Protein AF-A0A2T6E827-F1 (afdb_monomer_lite)

Secondary structure (DSSP, 8-state):
-------HHHHHHHHHHHHHHHTTT--GGG----SHHHHHHHHHHHHHHHHHHHHHHHHHHHHHHHTT--

Radius of gyration: 16.86 Å; chains: 1; bounding box: 38×15×57 Å

Foldseek 3Di:
DPPPDDDPVLLVVLLCQLLVCLLVVDDLVPRPDDDPSSSVSSPNSSVVNVVVNVVVVVVVVVVVVVVPPD

pLDDT: mean 85.94, std 15.68, range [42.06, 98.25]

Structure (mmCIF, N/CA/C/O backbone):
data_AF-A0A2T6E827-F1
#
_entry.id   AF-A0A2T6E827-F1
#
loop_
_atom_site.group_PDB
_atom_site.id
_atom_site.type_symbol
_atom_site.label_atom_id
_atom_site.label_alt_id
_atom_site.label_comp_id
_atom_site.label_asym_id
_atom_site.label_entity_id
_atom_site.label_seq_id
_atom_site.pdbx_PDB_ins_code
_atom_site.Cartn_x
_atom_site.Cartn_y
_atom_site.Cartn_z
_atom_site.occupancy
_atom_site.B_iso_or_equiv
_atom_site.auth_seq_id
_atom_site.auth_comp_id
_atom_site.auth_asym_id
_atom_site.auth_atom_id
_atom_site.pdbx_PDB_model_num
ATOM 1 N N . MET A 1 1 ? 18.146 -10.403 -22.118 1.00 42.06 1 MET A N 1
ATOM 2 C CA . MET A 1 1 ? 17.491 -10.415 -20.796 1.00 42.06 1 MET A CA 1
ATOM 3 C C . MET A 1 1 ? 16.962 -9.013 -20.560 1.00 42.06 1 MET A C 1
ATOM 5 O O . MET A 1 1 ? 17.743 -8.133 -20.215 1.00 42.06 1 MET A O 1
ATOM 9 N N . GLU A 1 2 ? 15.689 -8.770 -20.873 1.00 53.41 2 GLU A N 1
ATOM 10 C CA . GLU A 1 2 ? 15.034 -7.519 -20.481 1.00 53.41 2 GLU A CA 1
ATOM 11 C C . GLU A 1 2 ? 14.969 -7.503 -18.957 1.00 53.41 2 GLU A C 1
ATOM 13 O O . GLU A 1 2 ? 14.351 -8.364 -18.337 1.00 53.41 2 GLU A O 1
ATOM 18 N N . ARG A 1 3 ? 15.699 -6.576 -18.339 1.00 59.94 3 ARG A N 1
ATOM 19 C CA . ARG A 1 3 ? 15.566 -6.322 -16.909 1.00 59.94 3 ARG A CA 1
ATOM 20 C C . ARG A 1 3 ? 14.246 -5.588 -16.754 1.00 59.94 3 ARG A C 1
ATOM 22 O O . ARG A 1 3 ? 14.188 -4.417 -17.114 1.00 59.94 3 ARG A O 1
ATOM 29 N N . SER A 1 4 ? 13.207 -6.277 -16.286 1.00 63.78 4 SER A N 1
ATOM 30 C CA . SER A 1 4 ? 1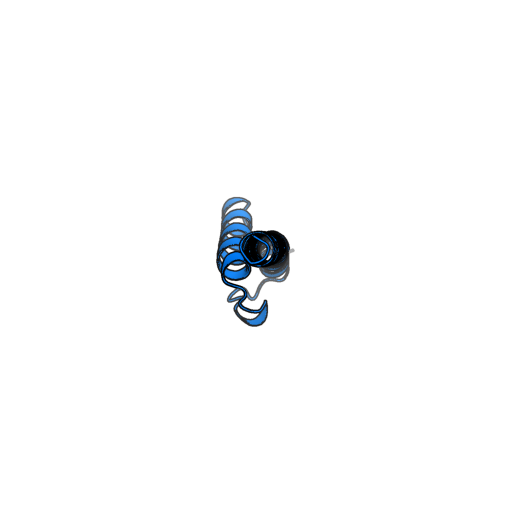1.943 -5.668 -15.872 1.00 63.78 4 SER A CA 1
ATOM 31 C C . SER A 1 4 ? 12.260 -4.387 -15.099 1.00 63.78 4 SER A C 1
ATOM 33 O O . SER A 1 4 ? 12.899 -4.440 -14.051 1.00 63.78 4 SER A O 1
ATOM 35 N N . HIS A 1 5 ? 11.932 -3.233 -15.682 1.00 72.38 5 HIS A N 1
ATOM 36 C CA . HIS A 1 5 ? 12.406 -1.928 -15.222 1.00 72.38 5 HIS A CA 1
ATOM 37 C C . HIS A 1 5 ? 11.610 -1.462 -13.997 1.00 72.38 5 HIS A C 1
ATOM 39 O O . HIS A 1 5 ? 10.856 -0.497 -14.062 1.00 72.38 5 HIS A O 1
ATOM 45 N N . TRP A 1 6 ? 11.756 -2.155 -12.873 1.00 85.06 6 TRP A N 1
ATOM 46 C CA . TRP A 1 6 ? 11.378 -1.627 -11.569 1.00 85.06 6 TRP A CA 1
ATOM 47 C C . TRP A 1 6 ? 12.601 -0.959 -10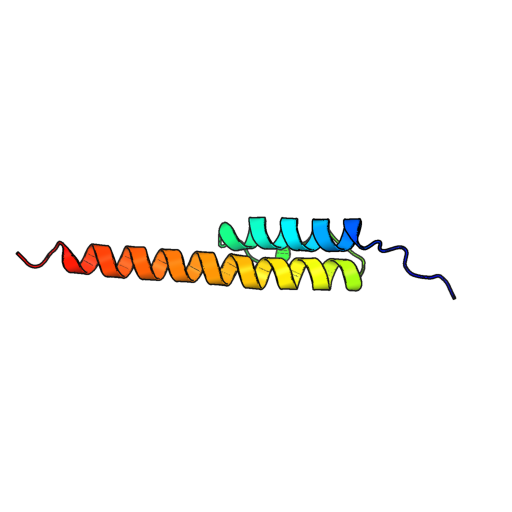.936 1.00 85.06 6 TRP A C 1
ATOM 49 O O . TRP A 1 6 ? 13.734 -1.431 -11.026 1.00 85.06 6 TRP A O 1
ATOM 59 N N . THR A 1 7 ? 12.371 0.190 -10.318 1.00 91.25 7 THR A N 1
ATOM 60 C CA . THR A 1 7 ? 13.345 0.904 -9.494 1.00 91.25 7 THR A CA 1
ATOM 61 C C . THR A 1 7 ? 12.944 0.792 -8.029 1.00 91.25 7 THR A C 1
ATOM 63 O O . THR A 1 7 ? 11.774 0.559 -7.713 1.00 91.25 7 THR A O 1
ATOM 66 N N . LEU A 1 8 ? 13.894 1.019 -7.121 1.00 93.50 8 LEU A N 1
ATOM 67 C CA . LEU A 1 8 ? 13.596 1.102 -5.689 1.00 93.50 8 LEU A CA 1
ATOM 68 C C . LEU A 1 8 ? 12.488 2.127 -5.395 1.00 93.50 8 LEU A C 1
ATOM 70 O O . LEU A 1 8 ? 11.605 1.862 -4.591 1.00 93.50 8 LEU A O 1
ATOM 74 N N . ASP A 1 9 ? 12.496 3.262 -6.096 1.00 94.81 9 ASP A N 1
ATOM 75 C CA . ASP A 1 9 ? 11.452 4.283 -5.983 1.00 94.81 9 ASP A CA 1
ATOM 76 C C . ASP A 1 9 ? 10.073 3.752 -6.407 1.00 94.81 9 ASP A C 1
ATOM 78 O O . ASP A 1 9 ? 9.092 3.956 -5.696 1.00 94.81 9 ASP A O 1
ATOM 82 N N . SER A 1 10 ? 9.985 3.009 -7.518 1.00 94.19 10 SER A N 1
ATOM 83 C CA . SER A 1 10 ? 8.714 2.411 -7.951 1.00 94.19 10 SER A CA 1
ATOM 84 C C . SER A 1 10 ? 8.194 1.341 -6.985 1.00 94.19 10 SER A C 1
ATOM 86 O O . SER A 1 10 ? 6.992 1.292 -6.742 1.00 94.19 10 SER A O 1
ATOM 88 N N . LEU A 1 11 ? 9.087 0.546 -6.383 1.00 95.69 11 LEU A N 1
ATOM 89 C CA . LEU A 1 11 ? 8.723 -0.440 -5.361 1.00 95.69 11 LEU A CA 1
ATOM 90 C C . LEU A 1 11 ? 8.237 0.242 -4.084 1.00 95.69 11 LEU A C 1
AT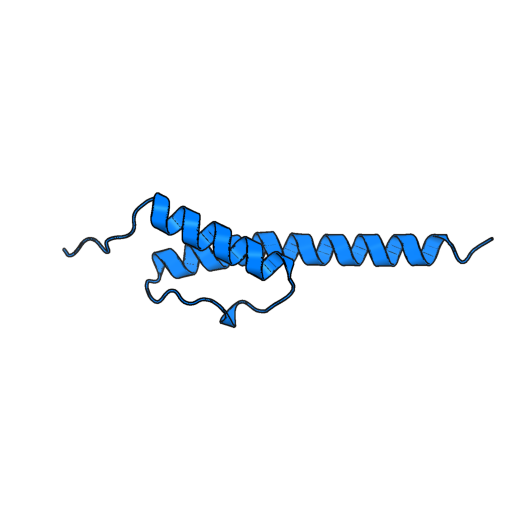OM 92 O O . LEU A 1 11 ? 7.208 -0.138 -3.538 1.00 95.69 11 LEU A O 1
ATOM 96 N N . ASN A 1 12 ? 8.940 1.286 -3.641 1.00 97.31 12 ASN A N 1
ATOM 97 C CA . ASN A 1 12 ? 8.554 2.047 -2.460 1.00 97.31 12 ASN A CA 1
ATOM 98 C C . ASN A 1 12 ? 7.195 2.735 -2.658 1.00 97.31 12 ASN A C 1
ATOM 100 O O . ASN A 1 12 ? 6.367 2.738 -1.755 1.00 97.31 12 ASN A O 1
ATOM 104 N N . LYS A 1 13 ? 6.930 3.263 -3.859 1.00 96.56 13 LYS A N 1
ATOM 105 C CA . LYS A 1 13 ? 5.616 3.814 -4.218 1.00 96.56 13 LYS A CA 1
ATOM 106 C C . LYS A 1 13 ? 4.525 2.750 -4.192 1.00 96.56 13 LYS A C 1
ATOM 108 O O . LYS A 1 13 ? 3.470 3.011 -3.624 1.00 96.56 13 LYS A O 1
ATOM 113 N N . ALA A 1 14 ? 4.782 1.578 -4.771 1.00 97.19 14 ALA A N 1
ATOM 114 C CA . ALA A 1 14 ? 3.830 0.473 -4.759 1.00 97.19 14 ALA A CA 1
ATOM 115 C C . ALA A 1 14 ? 3.493 0.056 -3.320 1.00 97.19 14 ALA A C 1
ATOM 117 O O . ALA A 1 14 ? 2.322 0.049 -2.951 1.00 97.19 14 ALA A O 1
ATOM 118 N N . TYR A 1 15 ? 4.511 -0.148 -2.482 1.00 98.00 15 TYR A N 1
ATOM 119 C CA . TYR A 1 15 ? 4.340 -0.447 -1.060 1.00 98.00 15 TYR A CA 1
ATOM 120 C C . TYR A 1 15 ? 3.526 0.627 -0.326 1.00 98.00 15 TYR A C 1
ATOM 122 O O . TYR A 1 15 ? 2.533 0.320 0.327 1.00 98.00 15 TYR A O 1
ATOM 130 N N . GLN A 1 16 ? 3.889 1.905 -0.473 1.00 97.94 16 GLN A N 1
ATOM 131 C CA . GLN A 1 16 ? 3.176 3.005 0.183 1.00 97.94 16 GLN A CA 1
ATOM 132 C C . GLN A 1 16 ? 1.710 3.091 -0.252 1.00 97.94 16 GLN A C 1
ATOM 134 O O . GLN A 1 16 ? 0.839 3.360 0.572 1.00 97.94 16 GLN A O 1
ATOM 139 N N . GLN A 1 17 ? 1.424 2.867 -1.536 1.00 97.56 17 GLN A N 1
ATOM 140 C CA . GLN A 1 17 ? 0.052 2.837 -2.034 1.00 97.56 17 GLN A CA 1
ATOM 141 C C . GLN A 1 17 ? -0.739 1.674 -1.441 1.00 97.56 17 GLN A C 1
ATOM 143 O O . GLN A 1 17 ? -1.856 1.899 -0.981 1.00 97.56 17 GLN A O 1
ATOM 148 N N . GLY A 1 18 ? -0.155 0.474 -1.403 1.00 97.75 18 GLY A N 1
ATOM 149 C CA . GLY A 1 18 ? -0.765 -0.691 -0.768 1.00 97.75 18 GLY A CA 1
ATOM 150 C C . GLY A 1 18 ? -1.090 -0.420 0.694 1.00 97.75 18 GLY A C 1
ATOM 151 O O . GLY A 1 18 ? -2.239 -0.558 1.101 1.00 97.75 18 GLY A O 1
ATOM 152 N N . TYR A 1 19 ? -0.122 0.106 1.446 1.00 97.88 19 TYR A N 1
ATOM 153 C CA . TYR A 1 19 ? -0.293 0.471 2.852 1.00 97.88 19 TYR A CA 1
ATOM 154 C C . TYR A 1 19 ? -1.438 1.458 3.077 1.00 97.88 19 TYR A C 1
ATOM 156 O O . TYR A 1 19 ? -2.285 1.248 3.945 1.00 97.88 19 TYR A O 1
ATOM 164 N N . MET A 1 20 ? -1.526 2.510 2.259 1.00 97.06 20 MET A N 1
ATOM 165 C CA . MET A 1 20 ? -2.629 3.469 2.347 1.00 97.06 20 MET A CA 1
ATOM 166 C C . MET A 1 20 ? -3.992 2.832 2.059 1.00 97.06 20 MET A C 1
ATOM 168 O O . MET A 1 20 ? -4.968 3.194 2.710 1.00 97.06 20 MET A O 1
ATOM 172 N N . VAL A 1 21 ? -4.078 1.897 1.107 1.00 96.81 21 VAL A N 1
ATOM 173 C CA . VAL A 1 21 ? -5.326 1.172 0.821 1.00 96.81 21 VAL A CA 1
ATOM 174 C C . VAL A 1 21 ? -5.676 0.234 1.976 1.00 96.81 21 VAL A C 1
ATOM 176 O O . VAL A 1 21 ? -6.815 0.266 2.446 1.00 96.81 21 VAL A O 1
ATOM 179 N N . GLY A 1 22 ? -4.706 -0.524 2.495 1.00 96.81 22 GLY A N 1
ATOM 180 C CA . GLY A 1 22 ? -4.894 -1.445 3.620 1.00 96.81 22 GLY A CA 1
ATOM 181 C C . GLY A 1 22 ? -5.441 -0.747 4.866 1.00 96.81 22 GLY A C 1
ATOM 182 O O . GLY A 1 22 ? -6.386 -1.234 5.484 1.00 96.81 22 GLY A O 1
ATOM 183 N N . LEU A 1 23 ? -4.957 0.466 5.163 1.00 96.44 23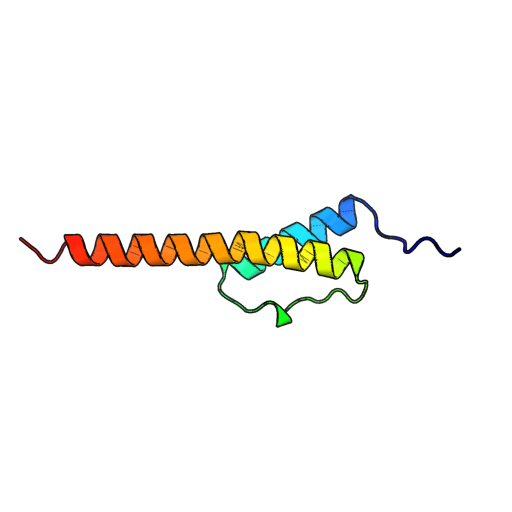 LEU A N 1
ATOM 184 C CA . LEU A 1 23 ? -5.460 1.291 6.271 1.00 96.44 23 LEU A CA 1
ATOM 185 C C . LEU A 1 23 ? -6.951 1.655 6.167 1.00 96.44 23 LEU A C 1
ATOM 187 O O . LEU A 1 23 ? -7.560 2.026 7.168 1.00 96.44 23 LEU A O 1
ATOM 191 N N . THR A 1 24 ? -7.551 1.575 4.977 1.00 94.50 24 THR A N 1
ATOM 192 C CA . THR A 1 24 ? -8.982 1.862 4.776 1.00 94.50 24 THR A CA 1
ATOM 193 C C . THR A 1 24 ? -9.880 0.635 4.937 1.00 94.50 24 THR A C 1
ATOM 195 O O . THR A 1 24 ? -11.100 0.765 4.847 1.00 94.50 24 THR A O 1
ATOM 198 N N . GLY A 1 25 ? -9.303 -0.554 5.147 1.00 91.44 25 GLY A N 1
ATOM 199 C CA . GLY A 1 25 ? -10.042 -1.817 5.212 1.00 91.44 25 GLY A CA 1
ATOM 200 C C . GLY A 1 25 ? -10.564 -2.317 3.859 1.00 91.44 25 GLY A C 1
ATOM 201 O O . GLY A 1 25 ? -11.341 -3.270 3.822 1.00 91.44 25 GLY A O 1
ATOM 202 N N . ARG A 1 26 ? -10.171 -1.674 2.751 1.00 90.00 26 ARG A N 1
ATOM 203 C CA . ARG A 1 26 ? -10.485 -2.113 1.382 1.00 90.00 26 ARG A CA 1
ATOM 204 C C . ARG A 1 26 ? -9.630 -3.316 0.996 1.00 90.00 26 ARG A C 1
ATOM 206 O O . ARG A 1 26 ? -8.535 -3.477 1.528 1.00 90.00 26 ARG A O 1
ATOM 213 N N . GLY A 1 27 ? -10.129 -4.149 0.087 1.00 87.56 27 GLY A N 1
ATOM 214 C CA . GLY A 1 27 ? -9.454 -5.375 -0.331 1.00 87.56 27 GLY A CA 1
ATOM 215 C C . GLY A 1 27 ? -8.254 -5.153 -1.261 1.00 87.56 27 GLY A C 1
ATOM 216 O O . GLY A 1 27 ? -8.044 -4.066 -1.806 1.00 87.56 27 GLY A O 1
ATOM 217 N N . ALA A 1 28 ? -7.454 -6.208 -1.429 1.00 86.31 28 ALA A N 1
ATOM 218 C CA . ALA A 1 28 ? -6.245 -6.210 -2.254 1.00 86.31 28 ALA A CA 1
ATOM 219 C C . ALA A 1 28 ? -6.534 -6.088 -3.771 1.00 86.31 28 ALA A C 1
ATOM 221 O O . ALA A 1 28 ? -5.635 -5.817 -4.566 1.00 86.31 28 ALA A O 1
ATOM 222 N N . GLU A 1 29 ? -7.793 -6.247 -4.191 1.00 89.25 29 GLU A N 1
ATOM 223 C CA . GLU A 1 29 ? -8.231 -6.116 -5.586 1.00 89.25 29 GLU A CA 1
ATOM 224 C C . GLU A 1 29 ? -8.030 -4.712 -6.187 1.00 89.25 29 GLU A C 1
ATOM 226 O O . GLU A 1 29 ? -8.097 -4.549 -7.404 1.00 89.25 29 GLU A O 1
ATOM 231 N N . ASP A 1 30 ? -7.747 -3.704 -5.357 1.00 88.75 30 ASP A N 1
ATOM 232 C CA . ASP A 1 30 ? -7.489 -2.325 -5.782 1.00 88.75 30 ASP A CA 1
ATOM 233 C C . ASP A 1 30 ? -6.071 -2.100 -6.361 1.00 88.75 30 ASP A C 1
ATOM 235 O O . ASP A 1 30 ? -5.719 -0.974 -6.735 1.00 88.75 30 ASP A O 1
ATOM 239 N N . CYS A 1 31 ? -5.239 -3.144 -6.453 1.00 91.81 31 CYS A N 1
ATOM 240 C CA . CYS A 1 31 ? -3.899 -3.054 -7.028 1.00 91.81 31 CYS A CA 1
ATOM 241 C C . CYS A 1 31 ? -3.944 -2.699 -8.525 1.00 91.81 31 CYS A C 1
ATOM 243 O O . CYS A 1 31 ? -4.443 -3.456 -9.357 1.00 91.81 31 CYS A O 1
ATOM 245 N N . CYS A 1 32 ? -3.370 -1.552 -8.899 1.00 90.25 32 CYS A N 1
ATOM 246 C CA . CYS A 1 32 ? -3.319 -1.086 -10.291 1.00 90.25 32 CYS A CA 1
ATOM 247 C C . CYS A 1 32 ? -2.032 -1.487 -11.038 1.00 90.25 32 CYS A C 1
ATOM 249 O O . CYS A 1 32 ? -1.852 -1.135 -12.209 1.00 90.25 32 CYS A O 1
ATOM 251 N N . TYR A 1 33 ? -1.124 -2.204 -10.372 1.00 91.88 33 TYR A N 1
ATOM 252 C CA . TYR A 1 33 ? 0.140 -2.649 -10.946 1.00 91.88 33 TYR A CA 1
ATOM 253 C C . TYR A 1 33 ? -0.038 -3.968 -11.707 1.00 91.88 33 TYR A C 1
ATOM 255 O O . TYR A 1 33 ? -0.782 -4.845 -11.293 1.00 91.88 33 TYR A O 1
ATOM 263 N N . GLN A 1 34 ? 0.666 -4.113 -12.831 1.00 90.69 34 GLN A N 1
ATOM 264 C CA . GLN A 1 34 ? 0.625 -5.325 -13.671 1.00 90.69 34 GLN A CA 1
ATOM 265 C C . GLN A 1 34 ? 1.931 -6.126 -13.626 1.00 90.69 34 GLN A C 1
ATOM 267 O O . GLN A 1 34 ? 1.993 -7.245 -14.116 1.00 90.69 34 GLN A O 1
ATOM 272 N N . MET A 1 35 ? 2.999 -5.531 -13.090 1.00 92.56 35 MET A N 1
ATOM 273 C CA . MET A 1 35 ? 4.296 -6.190 -12.972 1.00 92.56 35 MET A CA 1
ATOM 274 C C . MET A 1 35 ? 4.367 -6.912 -11.636 1.00 92.56 35 MET A C 1
ATOM 276 O O . MET A 1 35 ? 4.290 -6.245 -10.608 1.00 92.56 35 MET A O 1
ATOM 280 N N . ASP A 1 36 ? 4.619 -8.219 -11.655 1.00 93.88 36 ASP A N 1
ATOM 281 C CA . ASP A 1 36 ? 4.631 -9.078 -10.462 1.00 93.88 36 ASP A CA 1
ATOM 282 C C . ASP A 1 36 ? 5.452 -8.501 -9.302 1.00 93.88 36 ASP A C 1
ATOM 284 O O . ASP A 1 36 ? 5.026 -8.535 -8.156 1.00 93.88 36 ASP A O 1
ATOM 288 N N . VAL A 1 37 ? 6.613 -7.899 -9.586 1.00 94.31 37 VAL A N 1
ATOM 289 C CA . VAL A 1 37 ? 7.477 -7.322 -8.539 1.00 94.31 37 VAL A CA 1
ATOM 290 C C . VAL A 1 37 ? 6.854 -6.072 -7.897 1.00 94.31 37 VAL A C 1
ATOM 292 O O . VAL A 1 37 ? 7.009 -5.853 -6.699 1.00 94.31 37 VAL A O 1
ATOM 295 N N . LEU A 1 38 ? 6.133 -5.254 -8.672 1.00 95.19 38 LEU A N 1
ATOM 296 C CA . LEU A 1 38 ? 5.399 -4.099 -8.140 1.00 95.19 38 LEU A CA 1
ATOM 297 C C . LEU A 1 38 ? 4.122 -4.539 -7.418 1.00 95.19 38 LEU A C 1
ATOM 299 O O . LEU A 1 38 ? 3.805 -3.967 -6.382 1.00 95.19 38 LEU A O 1
ATOM 303 N N . VAL A 1 39 ? 3.434 -5.563 -7.933 1.00 96.19 39 VAL A N 1
ATOM 304 C CA . VAL A 1 39 ? 2.267 -6.172 -7.279 1.00 96.19 39 VAL A CA 1
ATOM 305 C C . VAL A 1 39 ? 2.665 -6.731 -5.918 1.00 96.19 39 VAL A C 1
ATOM 307 O O . VAL A 1 39 ? 2.074 -6.340 -4.924 1.00 96.19 39 VAL A O 1
ATOM 310 N N . ALA A 1 40 ? 3.740 -7.518 -5.839 1.00 96.19 40 ALA A N 1
ATOM 311 C CA . ALA A 1 40 ? 4.226 -8.074 -4.579 1.00 96.19 40 ALA A CA 1
ATOM 312 C C . ALA A 1 40 ? 4.599 -6.987 -3.554 1.00 96.19 40 ALA A C 1
ATOM 314 O O . ALA A 1 40 ? 4.305 -7.117 -2.366 1.00 96.19 40 ALA A O 1
ATOM 315 N N . ALA A 1 41 ? 5.229 -5.892 -4.002 1.00 97.44 41 ALA A N 1
ATOM 316 C CA . ALA A 1 41 ? 5.537 -4.759 -3.130 1.00 97.44 41 ALA A CA 1
ATOM 317 C C . ALA A 1 41 ? 4.264 -4.060 -2.627 1.00 97.44 41 ALA A C 1
ATOM 319 O O . ALA A 1 41 ? 4.190 -3.697 -1.455 1.00 97.44 41 ALA A O 1
ATOM 320 N N . TRP A 1 42 ? 3.269 -3.892 -3.500 1.00 98.12 42 TRP A N 1
ATOM 321 C CA . TRP A 1 42 ? 1.971 -3.328 -3.145 1.00 98.12 42 TRP A CA 1
ATOM 322 C C . TRP A 1 42 ? 1.213 -4.216 -2.155 1.00 98.12 42 TRP A C 1
ATOM 324 O O . TRP A 1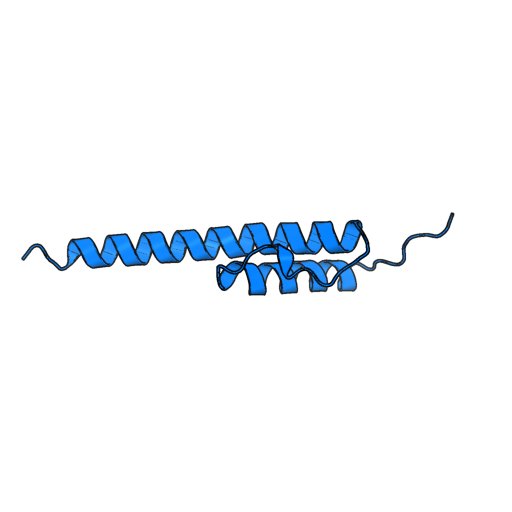 42 ? 0.770 -3.715 -1.129 1.00 98.12 42 TRP A O 1
ATOM 334 N N . GLU A 1 43 ? 1.129 -5.523 -2.407 1.00 97.56 43 GLU A N 1
ATOM 335 C CA . GLU A 1 43 ? 0.451 -6.491 -1.534 1.00 97.56 43 GLU A CA 1
ATOM 336 C C . GLU A 1 43 ? 1.094 -6.532 -0.148 1.00 97.56 43 GLU A C 1
ATOM 338 O O . GLU A 1 43 ? 0.389 -6.453 0.851 1.00 97.56 43 GLU A O 1
ATOM 343 N N . SER A 1 44 ? 2.430 -6.521 -0.084 1.00 97.56 44 SER A N 1
ATOM 344 C CA . SER A 1 44 ? 3.153 -6.460 1.193 1.00 97.56 44 SER A CA 1
ATOM 345 C C . SER A 1 44 ? 2.809 -5.190 1.983 1.00 97.56 44 SER A C 1
ATOM 347 O O . SER A 1 44 ? 2.637 -5.233 3.196 1.00 97.56 44 SER A O 1
ATOM 349 N N . GLY A 1 45 ? 2.688 -4.045 1.300 1.00 98.00 45 GLY A N 1
ATOM 350 C CA . GLY A 1 45 ? 2.249 -2.805 1.940 1.00 98.00 45 GLY A CA 1
ATOM 351 C C . GLY A 1 45 ? 0.800 -2.876 2.404 1.00 98.00 45 GLY A C 1
ATOM 352 O O . GLY A 1 45 ? 0.486 -2.425 3.503 1.00 98.00 45 GLY A O 1
ATOM 353 N N . TRP A 1 46 ? -0.079 -3.446 1.580 1.00 98.25 46 TRP A N 1
ATOM 354 C CA . TRP A 1 46 ? -1.490 -3.627 1.902 1.00 98.25 46 TRP A CA 1
ATOM 355 C C . TRP A 1 46 ? -1.690 -4.513 3.131 1.00 98.25 46 TRP A C 1
ATOM 357 O O . TRP A 1 46 ? -2.431 -4.100 4.021 1.00 98.25 46 TRP A O 1
ATOM 367 N N . ASP A 1 47 ? -0.985 -5.643 3.226 1.00 98.00 47 ASP A N 1
ATOM 368 C CA . ASP A 1 47 ? -1.020 -6.539 4.387 1.00 98.00 47 ASP A CA 1
ATOM 369 C C . ASP A 1 47 ? -0.672 -5.781 5.680 1.00 98.00 47 ASP A C 1
ATOM 371 O O . ASP A 1 47 ? -1.450 -5.794 6.639 1.00 98.00 47 ASP A O 1
ATOM 375 N N . ASP A 1 48 ? 0.439 -5.034 5.680 1.00 97.69 48 ASP A N 1
ATOM 376 C CA . ASP A 1 48 ? 0.876 -4.229 6.831 1.00 97.69 48 ASP A CA 1
ATOM 377 C C . ASP A 1 48 ? -0.155 -3.143 7.209 1.00 97.69 48 ASP A C 1
ATOM 379 O O . ASP A 1 48 ? -0.388 -2.851 8.388 1.00 97.69 48 ASP A O 1
ATOM 383 N N . GLY A 1 49 ? -0.773 -2.507 6.209 1.00 97.38 49 GLY A N 1
ATOM 384 C CA . GLY A 1 49 ? -1.800 -1.483 6.412 1.00 97.38 49 GLY A CA 1
ATOM 385 C C . GLY A 1 49 ? -3.109 -2.065 6.947 1.00 97.38 49 GLY A C 1
ATOM 386 O O . GLY A 1 49 ? -3.735 -1.485 7.838 1.00 97.38 49 GLY A O 1
ATOM 387 N N . PHE A 1 50 ? -3.511 -3.226 6.434 1.00 96.75 50 PHE A N 1
ATOM 388 C CA . PHE A 1 50 ? -4.734 -3.916 6.825 1.00 96.75 50 PHE A CA 1
ATOM 389 C C . PHE A 1 50 ? -4.629 -4.488 8.241 1.00 96.75 50 PHE A C 1
ATOM 391 O O . PHE A 1 50 ? -5.574 -4.363 9.021 1.00 96.75 50 PHE A O 1
ATOM 398 N N . GLU A 1 51 ? -3.463 -5.013 8.626 1.00 96.25 51 GLU A N 1
ATOM 399 C CA . GLU A 1 51 ? -3.189 -5.416 10.009 1.00 96.25 51 GLU A CA 1
ATOM 400 C C . GLU A 1 51 ? -3.382 -4.234 10.978 1.00 96.25 51 GLU A C 1
ATOM 402 O O . GLU A 1 51 ? -3.991 -4.365 12.044 1.00 96.25 51 GLU A O 1
ATOM 407 N N . GLN A 1 52 ? -2.934 -3.039 10.584 1.00 95.50 52 GLN A N 1
ATOM 408 C CA . GLN A 1 52 ? -3.099 -1.825 11.386 1.00 95.50 52 GLN A CA 1
ATOM 409 C C . GLN A 1 52 ? -4.552 -1.364 11.473 1.00 95.50 52 GLN A C 1
ATOM 411 O O . GLN A 1 52 ? -4.988 -0.940 12.546 1.00 95.50 52 GLN A O 1
ATOM 416 N N . TYR A 1 53 ? -5.317 -1.483 10.390 1.00 95.19 53 TYR A N 1
ATOM 417 C CA . TYR A 1 53 ? -6.758 -1.247 10.414 1.00 95.19 53 TYR A CA 1
ATOM 418 C C . TYR A 1 53 ? -7.471 -2.206 11.384 1.00 95.19 53 TYR A C 1
ATOM 420 O O . TYR A 1 53 ? -8.281 -1.771 12.204 1.00 95.19 53 TYR A O 1
ATOM 428 N N . GLN A 1 54 ? -7.131 -3.498 11.357 1.00 94.19 54 GLN A N 1
ATOM 429 C CA . GLN A 1 54 ? -7.704 -4.496 12.266 1.00 94.19 54 GLN A CA 1
ATOM 430 C C . GLN A 1 54 ? -7.398 -4.189 13.735 1.00 94.19 54 GLN A C 1
ATOM 432 O O . GLN A 1 54 ? -8.309 -4.200 14.564 1.00 94.19 54 GLN A O 1
ATOM 437 N N . LYS A 1 55 ? -6.143 -3.843 14.051 1.00 93.00 55 LYS A N 1
ATOM 438 C CA . LYS A 1 55 ? -5.742 -3.454 15.413 1.00 93.00 55 LYS A CA 1
ATOM 439 C C . LYS A 1 55 ? -6.519 -2.237 15.914 1.00 93.00 55 LYS A C 1
ATOM 441 O O . LYS A 1 55 ? -6.942 -2.230 17.066 1.00 93.00 55 LYS A O 1
ATOM 446 N N . GLN A 1 56 ? -6.744 -1.233 15.061 1.00 90.12 56 GLN A N 1
ATOM 447 C CA . GLN A 1 56 ? -7.543 -0.054 15.422 1.00 90.12 56 GLN A CA 1
ATOM 448 C C . GLN A 1 56 ? -8.987 -0.436 15.770 1.00 90.12 56 GLN A C 1
ATOM 450 O O . GLN A 1 56 ? -9.509 -0.012 16.803 1.00 90.12 56 GLN A O 1
ATOM 455 N N . GLN A 1 57 ? -9.608 -1.308 14.974 1.00 86.75 57 GLN A N 1
ATOM 456 C CA . GLN A 1 57 ? -10.966 -1.776 15.258 1.00 86.75 57 GLN A CA 1
ATOM 457 C C . GLN A 1 57 ? -11.062 -2.588 16.554 1.00 86.75 57 GLN A C 1
ATOM 459 O O . GLN A 1 57 ? -12.028 -2.446 17.305 1.00 86.75 57 GLN A O 1
ATOM 464 N N . GLU A 1 58 ? -10.055 -3.409 16.857 1.00 83.94 58 GLU A N 1
ATOM 465 C CA . GLU A 1 58 ? -9.995 -4.154 18.116 1.00 83.94 58 GLU A CA 1
ATOM 466 C C . GLU A 1 58 ? -9.848 -3.217 19.326 1.00 83.94 58 GLU A C 1
ATOM 468 O O . GLU A 1 58 ? -10.523 -3.400 20.349 1.00 83.94 58 GLU A O 1
ATOM 473 N N . THR A 1 59 ? -9.027 -2.168 19.210 1.00 78.12 59 THR A N 1
ATOM 474 C CA . THR A 1 59 ? -8.891 -1.165 20.274 1.00 78.12 59 THR A CA 1
ATOM 475 C C . THR A 1 59 ? -10.179 -0.374 20.500 1.00 78.12 59 THR A C 1
ATOM 477 O O . THR A 1 59 ? -10.575 -0.189 21.654 1.00 78.12 59 THR A O 1
ATOM 480 N N . ASP A 1 60 ? -10.882 0.014 19.433 1.00 73.06 60 ASP A N 1
ATOM 481 C CA . ASP A 1 60 ? -12.146 0.757 19.521 1.00 73.06 60 ASP A CA 1
ATOM 482 C C . ASP A 1 60 ? -13.273 -0.093 20.134 1.00 73.06 60 ASP A C 1
ATOM 484 O O . ASP A 1 60 ? -14.057 0.382 20.970 1.00 73.06 60 ASP A O 1
ATOM 488 N N . ALA A 1 61 ? -13.325 -1.383 19.789 1.00 68.25 61 ALA A N 1
ATOM 489 C CA . ALA A 1 61 ? -14.272 -2.331 20.372 1.00 68.25 61 ALA A CA 1
ATOM 490 C C . ALA A 1 61 ? -14.006 -2.565 21.871 1.00 68.25 61 ALA A C 1
ATOM 492 O O . ALA A 1 61 ? -14.940 -2.615 22.680 1.00 68.25 61 ALA A O 1
ATOM 493 N N . THR A 1 62 ? -12.733 -2.658 22.264 1.00 65.19 62 THR A N 1
ATOM 494 C CA . THR A 1 62 ? -12.335 -2.898 23.661 1.00 65.19 62 THR A CA 1
ATOM 495 C C . THR A 1 62 ? -12.625 -1.687 24.555 1.00 65.19 62 THR A C 1
ATOM 497 O O . THR A 1 62 ? -13.110 -1.837 25.682 1.00 65.19 62 THR A O 1
ATOM 500 N N . GLN A 1 63 ? -12.414 -0.468 24.051 1.00 60.56 63 GLN A N 1
ATOM 501 C CA . GLN A 1 63 ? -12.733 0.756 24.794 1.00 60.56 63 GLN A CA 1
ATOM 502 C C . GLN A 1 63 ? -14.247 0.952 24.964 1.00 60.56 63 GLN A C 1
ATOM 504 O O . GLN A 1 63 ? -14.703 1.303 26.056 1.00 60.56 63 GLN A O 1
ATOM 509 N N . SER A 1 64 ? -15.045 0.630 23.940 1.00 59.44 64 SER A N 1
ATOM 510 C CA . SER A 1 64 ? -16.513 0.724 24.002 1.00 59.44 64 SER A CA 1
ATOM 511 C C . SER A 1 64 ? -17.135 -0.201 25.056 1.00 59.44 64 SER A C 1
ATOM 513 O O . SER A 1 64 ? -18.132 0.159 25.686 1.00 59.44 64 SER A O 1
ATOM 515 N N . ASN A 1 65 ? -16.529 -1.365 25.309 1.00 56.78 65 ASN A N 1
ATOM 516 C CA . ASN A 1 65 ? -17.007 -2.303 26.329 1.00 56.78 65 ASN A CA 1
ATOM 517 C C . ASN A 1 65 ? -16.654 -1.893 27.769 1.00 56.78 65 ASN A C 1
ATOM 519 O O . ASN A 1 65 ? -17.298 -2.355 28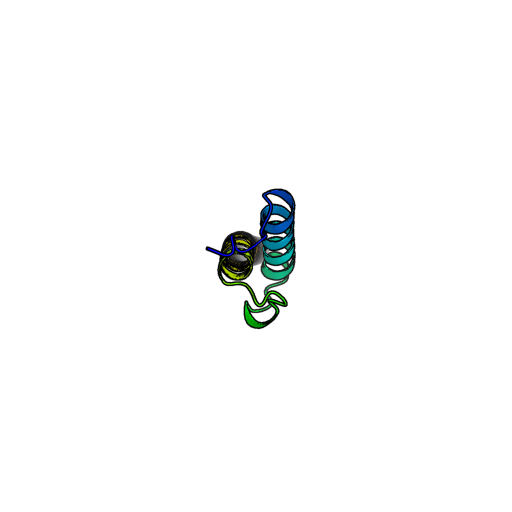.709 1.00 56.78 65 ASN A O 1
ATOM 523 N N . THR A 1 66 ? -15.680 -1.001 27.964 1.00 59.25 66 THR A N 1
ATOM 524 C CA . THR A 1 66 ? -15.236 -0.590 29.308 1.00 59.25 66 THR A CA 1
ATOM 525 C C . THR A 1 66 ? -16.093 0.550 29.881 1.00 59.25 66 THR A C 1
ATOM 527 O O . THR A 1 66 ? -16.236 0.662 31.095 1.00 59.25 66 THR A O 1
ATOM 530 N N . HIS A 1 67 ? -16.747 1.360 29.038 1.00 55.84 67 HIS A N 1
ATOM 531 C CA . HIS A 1 67 ? -17.537 2.520 29.489 1.00 55.84 67 HIS A CA 1
ATOM 532 C C . HIS A 1 67 ? -19.004 2.193 29.868 1.00 55.84 67 HIS A C 1
ATOM 534 O O . HIS A 1 67 ? -19.746 3.071 30.306 1.00 55.84 67 HIS A O 1
ATOM 540 N N . ARG A 1 68 ? -19.463 0.943 29.704 1.00 56.88 68 ARG A N 1
ATOM 541 C CA . ARG A 1 68 ? -20.850 0.524 30.019 1.00 56.88 68 ARG A CA 1
ATOM 542 C C . ARG A 1 68 ? -21.043 -0.085 31.412 1.00 56.88 68 ARG A C 1
ATOM 544 O O . ARG A 1 68 ? -22.178 -0.378 31.775 1.00 56.88 68 ARG A O 1
ATOM 551 N N . SER A 1 69 ? -19.965 -0.259 32.172 1.00 51.09 69 SER A N 1
ATOM 552 C CA . SER A 1 69 ? -19.975 -0.891 33.494 1.00 51.09 69 SER A CA 1
ATOM 553 C C . SER A 1 69 ? -19.615 0.129 34.576 1.00 51.09 69 SER A C 1
ATOM 555 O O . SER A 1 69 ? -18.518 0.084 35.127 1.00 51.09 69 SER A O 1
ATOM 557 N N . ALA A 1 70 ? -20.513 1.076 34.847 1.00 45.59 70 ALA A N 1
ATOM 558 C CA . ALA A 1 70 ? -20.465 1.947 36.021 1.00 45.59 70 ALA A CA 1
ATOM 559 C C . ALA A 1 70 ? -21.887 2.269 36.486 1.00 45.59 70 ALA A C 1
ATOM 561 O O . ALA A 1 70 ? -22.734 2.547 35.605 1.00 45.59 70 ALA A O 1
#

Sequence (70 aa):
MERSHWTLDSLNKAYQQGYMVGLTGRGAEDCCYQMDVLVAAWESGWDDGFEQYQKQQETDATQSNTHRSA